Protein AF-A0A6V7RJQ0-F1 (afdb_monomer)

Structure (mmCIF, N/CA/C/O backbone):
data_AF-A0A6V7RJQ0-F1
#
_entry.id   AF-A0A6V7RJQ0-F1
#
loop_
_atom_site.group_PDB
_atom_site.id
_atom_site.type_symbol
_atom_site.label_atom_id
_atom_site.label_alt_id
_atom_site.label_comp_id
_atom_site.label_asym_id
_atom_site.label_entity_id
_atom_site.label_seq_id
_atom_site.pdbx_PDB_ins_code
_atom_site.Cartn_x
_atom_site.Cartn_y
_atom_site.Cartn_z
_atom_site.occupancy
_atom_site.B_iso_or_equiv
_atom_site.auth_seq_id
_atom_site.auth_comp_id
_atom_site.auth_asym_id
_atom_site.auth_atom_id
_atom_site.pdbx_PDB_model_num
ATOM 1 N N . MET A 1 1 ? -15.496 6.820 -15.611 1.00 34.31 1 MET A N 1
ATOM 2 C CA . MET A 1 1 ? -14.561 6.771 -14.469 1.00 34.31 1 MET A CA 1
ATOM 3 C C . MET A 1 1 ? -15.351 6.333 -13.250 1.00 34.31 1 MET A C 1
ATOM 5 O O . MET A 1 1 ? -16.092 7.136 -12.702 1.00 34.31 1 MET A O 1
ATOM 9 N N . ASN A 1 2 ? -15.299 5.048 -12.894 1.00 37.78 2 ASN A N 1
ATOM 10 C CA . ASN A 1 2 ? -15.890 4.595 -11.638 1.00 37.78 2 ASN A CA 1
ATOM 11 C C . ASN A 1 2 ? -14.962 5.071 -10.526 1.00 37.78 2 ASN A C 1
ATOM 13 O O . ASN A 1 2 ? -13.870 4.534 -10.365 1.00 37.78 2 ASN A O 1
ATOM 17 N N . SER A 1 3 ? -15.368 6.111 -9.804 1.00 46.38 3 SER A N 1
ATOM 18 C CA . SER A 1 3 ? -14.747 6.485 -8.541 1.00 46.38 3 SER A CA 1
ATOM 19 C C . SER A 1 3 ? -14.974 5.327 -7.572 1.00 46.38 3 SER A C 1
ATOM 21 O O . SER A 1 3 ? -16.003 5.268 -6.899 1.00 46.38 3 SER A O 1
ATOM 23 N N . SER A 1 4 ? -14.063 4.352 -7.569 1.00 58.47 4 SER A N 1
ATOM 24 C CA . SER A 1 4 ? -14.006 3.312 -6.549 1.00 58.47 4 SER A CA 1
ATOM 25 C C . SER A 1 4 ? -13.984 4.024 -5.205 1.00 58.47 4 SER A C 1
ATOM 27 O O . SER A 1 4 ? -12.992 4.661 -4.864 1.00 58.47 4 SER A O 1
ATOM 29 N N . ARG A 1 5 ? -15.115 4.006 -4.488 1.00 67.25 5 ARG A N 1
ATOM 30 C CA . ARG A 1 5 ? -15.228 4.633 -3.167 1.00 67.25 5 ARG A CA 1
ATOM 31 C C . ARG A 1 5 ? -14.086 4.112 -2.301 1.00 67.25 5 ARG A C 1
ATOM 33 O O . ARG A 1 5 ? -13.984 2.896 -2.116 1.00 67.25 5 ARG A O 1
ATOM 40 N N . SER A 1 6 ? -13.249 5.027 -1.816 1.00 75.00 6 SER A N 1
ATOM 41 C CA . SER A 1 6 ? -12.235 4.717 -0.819 1.00 75.00 6 SER A CA 1
ATOM 42 C C . SER A 1 6 ? -12.936 4.215 0.440 1.00 75.00 6 SER A C 1
ATOM 44 O O . SER A 1 6 ? -13.972 4.749 0.849 1.00 75.00 6 SER A O 1
ATOM 46 N N . ILE A 1 7 ? -12.410 3.142 1.020 1.00 85.88 7 ILE A N 1
ATOM 47 C CA . ILE A 1 7 ? -12.871 2.656 2.316 1.00 85.88 7 ILE A CA 1
ATOM 48 C C . ILE A 1 7 ? -12.032 3.394 3.347 1.00 85.88 7 ILE A C 1
ATOM 50 O O . ILE A 1 7 ? -10.825 3.182 3.409 1.00 85.88 7 ILE A O 1
ATOM 54 N N . ASN A 1 8 ? -12.667 4.274 4.113 1.00 89.81 8 ASN A N 1
ATOM 55 C CA . ASN A 1 8 ? -12.007 5.055 5.150 1.00 89.81 8 ASN A CA 1
ATOM 56 C C . ASN A 1 8 ? -12.465 4.546 6.519 1.00 89.81 8 ASN A C 1
ATOM 58 O O . ASN A 1 8 ? -13.662 4.316 6.707 1.00 89.81 8 ASN A O 1
ATOM 62 N N . ILE A 1 9 ? -11.540 4.408 7.463 1.00 90.44 9 ILE A N 1
ATOM 63 C CA . ILE A 1 9 ? -11.828 4.067 8.862 1.00 90.44 9 ILE A CA 1
ATOM 64 C C . ILE A 1 9 ? -11.117 5.037 9.802 1.00 90.44 9 ILE A C 1
ATOM 66 O O . ILE A 1 9 ? -10.059 5.559 9.455 1.00 90.44 9 ILE A O 1
ATOM 70 N N . ASP A 1 10 ? -11.663 5.247 10.996 1.00 91.75 10 ASP A N 1
ATOM 71 C CA . ASP A 1 10 ? -10.980 6.014 12.037 1.00 91.75 10 ASP A CA 1
ATOM 72 C C . ASP A 1 10 ? -9.908 5.147 12.723 1.00 91.75 10 ASP A C 1
ATOM 74 O O . ASP A 1 10 ? -10.077 3.940 12.927 1.00 91.75 10 ASP A O 1
ATOM 78 N N . ILE A 1 11 ? -8.789 5.752 13.115 1.00 92.75 11 ILE A N 1
ATOM 79 C CA . ILE A 1 11 ? -7.708 5.080 13.836 1.00 92.75 11 ILE A CA 1
ATOM 80 C C . ILE A 1 11 ? -8.184 4.492 15.173 1.00 92.75 11 ILE A C 1
ATOM 82 O O . ILE A 1 11 ? -7.608 3.518 15.661 1.00 92.75 11 ILE A O 1
ATOM 86 N N . LYS A 1 12 ? -9.241 5.047 15.776 1.00 92.44 12 LYS A N 1
ATOM 87 C CA . LYS A 1 12 ? -9.885 4.511 16.980 1.00 92.44 12 LYS A CA 1
ATOM 88 C C . LYS A 1 12 ? -10.565 3.177 16.692 1.00 92.44 12 LYS A C 1
ATOM 90 O O . LYS A 1 12 ? -10.400 2.258 17.490 1.00 92.44 12 LYS A O 1
ATOM 95 N N . ASP A 1 13 ? -11.232 3.042 15.545 1.00 89.75 13 ASP A N 1
ATOM 96 C CA . ASP A 1 13 ? -11.857 1.782 15.124 1.00 89.75 13 ASP A CA 1
ATOM 97 C C . ASP A 1 13 ? -10.791 0.707 14.878 1.00 89.75 13 ASP A C 1
ATOM 99 O O . ASP A 1 13 ? -10.936 -0.433 15.322 1.00 89.75 13 ASP A O 1
ATOM 103 N N . LEU A 1 14 ? -9.672 1.094 14.253 1.00 90.25 14 LEU A N 1
ATOM 104 C CA . LEU A 1 14 ? -8.520 0.212 14.054 1.00 90.25 14 LEU A CA 1
ATOM 105 C C . LEU A 1 14 ? -7.902 -0.242 15.382 1.00 90.25 14 LEU A C 1
ATOM 107 O O . LEU A 1 14 ? -7.561 -1.411 15.531 1.00 90.25 14 LEU A O 1
ATOM 111 N N . LYS A 1 15 ? -7.758 0.663 16.355 1.00 91.25 15 LYS A N 1
ATOM 112 C CA . LYS A 1 15 ? -7.224 0.335 17.688 1.00 91.25 15 LYS A CA 1
ATOM 113 C C . LYS A 1 15 ? -8.177 -0.541 18.500 1.00 91.25 15 LYS A C 1
ATOM 115 O O . LYS A 1 15 ? -7.712 -1.321 19.327 1.00 91.25 15 LYS A O 1
ATOM 120 N N . GLN A 1 16 ? -9.483 -0.392 18.295 1.00 94.88 16 GLN A N 1
ATOM 121 C CA . GLN A 1 16 ? -10.498 -1.144 19.023 1.00 94.88 16 GLN A CA 1
ATOM 122 C C . GLN A 1 16 ? -10.590 -2.596 18.547 1.00 94.88 16 GLN A C 1
ATOM 124 O O . GLN A 1 16 ? -10.676 -3.496 19.382 1.00 94.88 16 GLN A O 1
ATOM 129 N N . ASP A 1 17 ? -10.577 -2.827 17.233 1.00 91.88 17 ASP A N 1
ATOM 130 C CA . ASP A 1 17 ? -10.633 -4.173 16.656 1.00 91.88 17 ASP A CA 1
ATOM 131 C C . ASP A 1 17 ? -9.840 -4.252 15.339 1.00 91.88 17 ASP A C 1
ATOM 133 O O . ASP A 1 17 ? -10.404 -4.118 14.245 1.00 91.88 17 ASP A O 1
ATOM 137 N N . PRO A 1 18 ? -8.519 -4.491 15.425 1.00 88.56 18 PRO A N 1
ATOM 138 C CA . PRO A 1 18 ? -7.672 -4.594 14.245 1.00 88.56 18 PRO A CA 1
ATOM 139 C C . PRO A 1 18 ? -8.091 -5.731 13.312 1.00 88.56 18 PRO A C 1
ATOM 141 O O . PRO A 1 18 ? -8.045 -5.577 12.092 1.00 88.56 18 PRO A O 1
ATOM 144 N N . ASN A 1 19 ? -8.527 -6.866 13.867 1.00 90.06 19 ASN A N 1
ATOM 145 C CA . ASN A 1 19 ? -8.848 -8.059 13.085 1.00 90.06 19 ASN A CA 1
ATOM 146 C C . ASN A 1 19 ? -10.024 -7.800 12.150 1.00 90.06 19 ASN A C 1
ATOM 148 O O . ASN A 1 19 ? -9.935 -8.087 10.960 1.00 90.06 19 ASN A O 1
ATOM 152 N N . LYS A 1 20 ? -11.083 -7.162 12.654 1.00 89.12 20 LYS A N 1
ATOM 153 C CA . LYS A 1 20 ? -12.244 -6.786 11.842 1.00 89.12 20 LYS A CA 1
ATOM 154 C C . LYS A 1 20 ? -11.876 -5.869 10.674 1.00 89.12 20 LYS A C 1
ATOM 156 O O . LYS A 1 20 ? -12.469 -5.958 9.595 1.00 89.12 20 LYS A O 1
ATOM 161 N N . VAL A 1 21 ? -10.902 -4.983 10.870 1.00 87.12 21 VAL A N 1
ATOM 162 C CA . VAL A 1 21 ? -10.404 -4.108 9.804 1.00 87.12 21 VAL A CA 1
ATOM 163 C C . VAL A 1 21 ? -9.643 -4.907 8.746 1.00 87.12 21 VAL A C 1
ATOM 165 O O . VAL A 1 21 ? -9.903 -4.731 7.555 1.00 87.12 21 VAL A O 1
ATOM 168 N N . PHE A 1 22 ? -8.751 -5.811 9.155 1.00 85.75 22 PHE A N 1
ATOM 169 C CA . PHE A 1 22 ? -8.027 -6.679 8.222 1.00 85.75 22 PHE A CA 1
ATOM 170 C C . PHE A 1 22 ? -8.967 -7.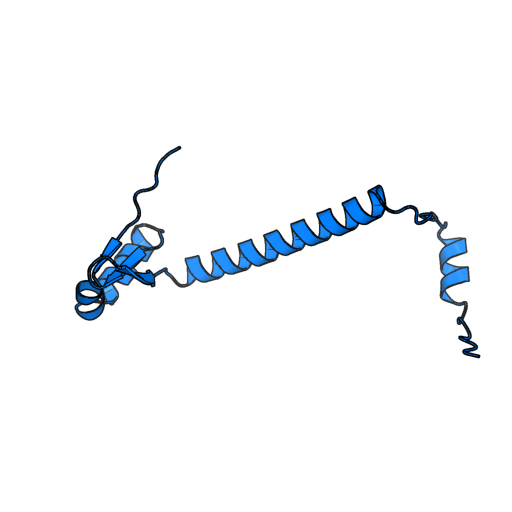608 7.445 1.00 85.75 22 PHE A C 1
ATOM 172 O O . PHE A 1 22 ? -8.854 -7.694 6.224 1.00 85.75 22 PHE A O 1
ATOM 179 N N . GLU A 1 23 ? -9.950 -8.215 8.112 1.00 87.94 23 GLU A N 1
ATOM 180 C CA . GLU A 1 23 ? -10.997 -9.016 7.464 1.00 87.94 23 GLU A CA 1
ATOM 181 C C . GLU A 1 23 ? -11.781 -8.195 6.433 1.00 87.94 23 G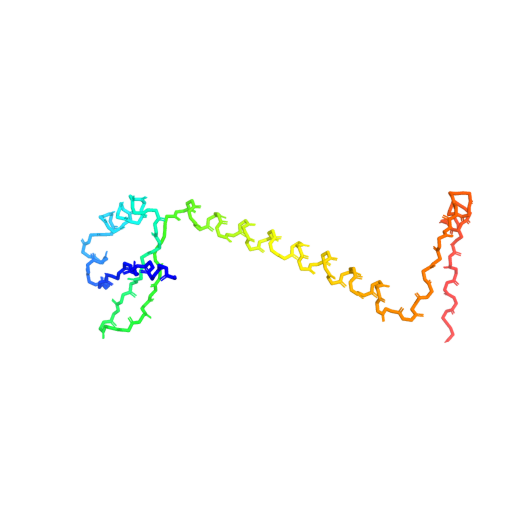LU A C 1
ATOM 183 O O . GLU A 1 23 ? -12.119 -8.688 5.356 1.00 87.94 23 GLU A O 1
ATOM 188 N N . THR A 1 24 ? -12.051 -6.920 6.732 1.00 84.81 24 THR A N 1
ATOM 189 C CA . THR A 1 24 ? -12.714 -6.012 5.790 1.00 84.81 24 THR A CA 1
ATOM 190 C C . THR A 1 24 ? -11.831 -5.745 4.570 1.00 84.81 24 THR A C 1
ATOM 192 O O . THR A 1 24 ? -12.328 -5.812 3.447 1.00 84.81 24 THR A O 1
ATOM 195 N N . ALA A 1 25 ? -10.533 -5.491 4.756 1.00 82.88 25 ALA A N 1
ATOM 196 C CA . ALA A 1 25 ? -9.602 -5.252 3.650 1.00 82.88 25 ALA A CA 1
ATOM 197 C C . ALA A 1 25 ? -9.489 -6.476 2.728 1.00 82.88 25 ALA A C 1
ATOM 199 O O . ALA A 1 25 ? -9.527 -6.351 1.500 1.00 82.88 25 ALA A O 1
ATOM 200 N N . GLU A 1 26 ? -9.414 -7.667 3.326 1.00 85.00 26 GLU A N 1
ATOM 201 C CA . GLU A 1 26 ? -9.336 -8.939 2.611 1.00 85.00 26 GLU A CA 1
ATOM 202 C C . GLU A 1 26 ? -10.634 -9.244 1.852 1.00 85.00 26 GLU A C 1
ATOM 204 O O . GLU A 1 26 ? -10.605 -9.518 0.649 1.00 85.00 26 GLU A O 1
ATOM 209 N N . LYS A 1 27 ? -11.790 -9.122 2.518 1.00 86.31 27 LYS A N 1
ATOM 210 C CA . LYS A 1 27 ? -13.107 -9.360 1.911 1.00 86.31 27 LYS A CA 1
ATOM 211 C C . LYS A 1 27 ? -13.385 -8.408 0.754 1.00 86.31 27 LYS A C 1
ATOM 213 O O . LYS A 1 27 ? -13.870 -8.829 -0.295 1.00 86.31 27 LYS A O 1
ATOM 218 N N . GLU A 1 28 ? -13.101 -7.126 0.949 1.00 83.94 28 GLU A N 1
ATOM 219 C CA . GLU A 1 28 ? -13.361 -6.095 -0.051 1.00 83.94 28 GLU A CA 1
ATOM 220 C C . GLU A 1 28 ? -12.314 -6.089 -1.165 1.00 83.94 28 GLU A C 1
ATOM 222 O O . GLU A 1 28 ? -12.489 -5.352 -2.137 1.00 83.94 28 GLU A O 1
ATOM 227 N N . LYS A 1 29 ? -11.241 -6.889 -1.029 1.00 81.69 29 LYS A N 1
ATOM 228 C CA . LYS A 1 29 ? -10.079 -6.935 -1.927 1.00 81.69 29 LYS A CA 1
ATOM 229 C C . LYS A 1 29 ? -9.569 -5.541 -2.267 1.00 81.69 29 LYS A C 1
ATOM 231 O O . LYS A 1 29 ? -9.126 -5.271 -3.383 1.00 81.69 29 LYS A O 1
ATOM 236 N N . ARG A 1 30 ? -9.634 -4.638 -1.289 1.00 82.44 30 ARG A N 1
ATOM 237 C CA . ARG A 1 30 ? -9.287 -3.230 -1.451 1.00 82.44 30 ARG A CA 1
ATOM 238 C C . ARG A 1 30 ? -8.453 -2.732 -0.290 1.00 82.44 30 ARG A C 1
ATOM 240 O O . ARG A 1 30 ? -8.486 -3.272 0.809 1.00 82.44 30 ARG A O 1
ATOM 247 N N . VAL A 1 31 ? -7.716 -1.680 -0.591 1.00 87.12 31 VAL A N 1
ATOM 248 C CA . VAL A 1 31 ? -6.931 -0.920 0.364 1.00 87.12 31 VAL A CA 1
ATOM 249 C C . VAL A 1 31 ? -7.870 -0.068 1.228 1.00 87.12 31 VAL A C 1
ATOM 251 O O . VAL A 1 31 ? -8.823 0.526 0.717 1.00 87.12 31 VAL A O 1
ATOM 254 N N . ILE A 1 32 ? -7.604 -0.017 2.531 1.00 90.00 32 ILE A N 1
ATOM 255 C CA . ILE A 1 32 ? -8.338 0.787 3.509 1.00 90.00 32 ILE A CA 1
ATOM 256 C C . ILE A 1 32 ? -7.481 1.987 3.914 1.00 90.00 32 ILE A C 1
ATOM 258 O O . ILE A 1 32 ? -6.322 1.837 4.290 1.00 90.00 32 ILE A O 1
ATOM 262 N N . HIS A 1 33 ? -8.062 3.180 3.877 1.00 91.88 33 HIS A N 1
ATOM 263 C CA . HIS A 1 33 ? -7.441 4.399 4.380 1.00 91.88 33 HIS A CA 1
ATOM 264 C C . HIS A 1 33 ? -7.756 4.563 5.865 1.00 91.88 33 HIS A C 1
ATOM 266 O O . HIS A 1 33 ? -8.919 4.528 6.271 1.00 91.88 33 HIS A O 1
ATOM 272 N N . VAL A 1 34 ? -6.720 4.760 6.672 1.00 92.62 34 VAL A N 1
ATOM 273 C CA . VAL A 1 34 ? -6.842 5.028 8.105 1.00 92.62 34 VAL A CA 1
ATOM 274 C C . VAL A 1 34 ? -6.760 6.531 8.311 1.00 92.62 34 VAL A C 1
ATOM 276 O O . VAL A 1 34 ? -5.798 7.167 7.875 1.00 92.62 34 VAL A O 1
ATOM 279 N N . LEU A 1 35 ? -7.766 7.088 8.973 1.00 94.25 35 LEU A N 1
ATOM 280 C CA . LEU A 1 35 ? -7.863 8.504 9.288 1.00 94.25 35 LEU A CA 1
ATOM 281 C C . LEU A 1 35 ? -7.669 8.734 10.789 1.00 94.25 35 LEU A C 1
ATOM 283 O O . LEU A 1 35 ? -8.185 7.968 11.597 1.00 94.25 35 LEU A O 1
ATOM 287 N N . ASP A 1 36 ? -6.976 9.802 11.164 1.00 92.19 36 ASP A N 1
ATOM 288 C CA . ASP A 1 36 ? -6.934 10.330 12.530 1.00 92.19 36 ASP A CA 1
ATOM 289 C C . ASP A 1 36 ? -7.460 11.765 12.493 1.00 92.19 36 ASP A C 1
ATOM 291 O O . ASP A 1 36 ? -6.921 12.604 11.780 1.00 92.19 36 ASP A O 1
ATOM 295 N N . GLU A 1 37 ? -8.585 12.030 13.156 1.00 88.25 37 GLU A N 1
ATOM 296 C CA . GLU A 1 37 ? -9.237 13.354 13.161 1.00 88.25 37 GLU A CA 1
ATOM 297 C C . GLU A 1 37 ? -9.515 13.946 11.755 1.00 88.25 37 GLU A C 1
ATOM 299 O O . GLU A 1 37 ? -9.508 15.158 11.557 1.00 88.25 37 GLU A O 1
ATOM 304 N N . ASN A 1 38 ? -9.850 13.082 10.784 1.00 84.69 38 ASN A N 1
ATOM 305 C CA . ASN A 1 38 ? -10.021 13.367 9.344 1.00 84.69 38 ASN A CA 1
ATOM 306 C C . ASN A 1 38 ? -8.730 13.607 8.544 1.00 84.69 38 ASN A C 1
ATOM 308 O O . ASN A 1 38 ? -8.809 13.846 7.337 1.00 84.69 38 ASN A O 1
ATOM 312 N N . GLU A 1 39 ? -7.559 13.491 9.159 1.00 90.25 39 GLU A N 1
ATOM 313 C CA . GLU A 1 39 ? -6.281 13.496 8.455 1.00 90.25 39 GLU A CA 1
ATOM 314 C C . GLU A 1 39 ? -5.853 12.073 8.090 1.00 90.25 39 GLU A C 1
ATOM 316 O O . GLU A 1 39 ? -6.133 11.115 8.807 1.00 90.25 39 GLU A O 1
ATOM 321 N N . SER A 1 40 ? -5.179 11.907 6.951 1.00 90.69 40 SER A N 1
ATOM 322 C CA . SER A 1 40 ? -4.679 10.597 6.526 1.00 90.69 40 SER A CA 1
ATOM 323 C C . SER A 1 40 ? -3.535 10.148 7.433 1.00 90.69 40 SER A C 1
ATOM 325 O O . SER A 1 40 ? -2.421 10.653 7.320 1.00 90.69 40 SER A O 1
ATOM 327 N N . ALA A 1 41 ? -3.793 9.155 8.280 1.00 91.69 41 ALA A N 1
ATOM 328 C CA . ALA A 1 41 ? -2.808 8.581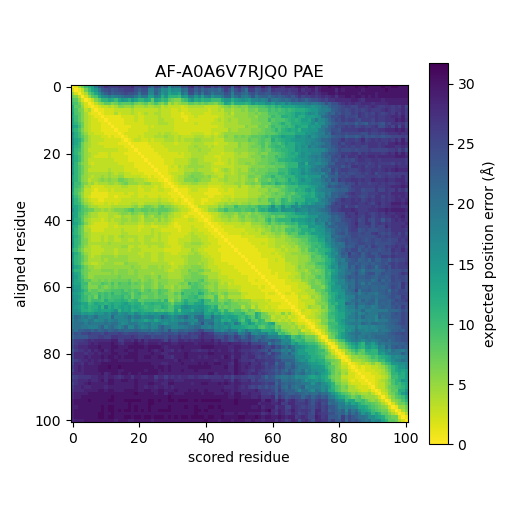 9.193 1.00 91.69 41 ALA A CA 1
ATOM 329 C C . ALA A 1 41 ? -2.054 7.396 8.575 1.00 91.69 41 ALA A C 1
ATOM 331 O O . ALA A 1 41 ? -0.926 7.098 8.967 1.00 91.69 41 ALA A O 1
ATOM 332 N N . GLY A 1 42 ? -2.661 6.706 7.606 1.00 90.38 42 GLY A N 1
ATOM 333 C CA . GLY A 1 42 ? -2.006 5.591 6.942 1.00 90.38 42 GLY A CA 1
ATOM 334 C C . GLY A 1 42 ? -2.918 4.779 6.042 1.00 90.38 42 GLY A C 1
ATOM 335 O O . GLY A 1 42 ? -4.054 5.148 5.740 1.00 90.38 42 GLY A O 1
ATOM 336 N N . VAL A 1 43 ? -2.380 3.648 5.606 1.00 91.06 43 VAL A N 1
ATOM 337 C CA . VAL A 1 43 ? -3.024 2.741 4.670 1.00 91.06 43 VAL A CA 1
ATOM 338 C C . VAL A 1 43 ? -2.881 1.316 5.188 1.00 91.06 43 VAL A C 1
ATOM 340 O O . VAL A 1 43 ? -1.806 0.914 5.627 1.00 91.06 43 VAL A O 1
ATOM 343 N N . LEU A 1 44 ? -3.969 0.557 5.128 1.00 90.44 44 LEU A N 1
ATOM 344 C CA . LEU A 1 44 ? -4.025 -0.840 5.521 1.00 90.44 44 LEU A CA 1
ATOM 345 C C . LEU A 1 44 ? -4.432 -1.694 4.323 1.00 90.44 44 LEU A C 1
ATOM 347 O O . LEU A 1 44 ? -5.372 -1.381 3.593 1.00 90.44 44 LEU A O 1
ATOM 351 N N . MET A 1 45 ? -3.710 -2.787 4.124 1.00 88.94 45 MET A N 1
ATOM 352 C CA . MET A 1 45 ? -3.958 -3.760 3.068 1.00 88.94 45 MET A CA 1
ATOM 353 C C . MET A 1 45 ? -3.576 -5.154 3.559 1.00 88.94 45 MET A C 1
ATOM 355 O O . MET A 1 45 ? -2.812 -5.301 4.516 1.00 88.94 45 MET A O 1
ATOM 359 N N . SER A 1 46 ? -4.118 -6.182 2.915 1.00 87.25 46 SER A N 1
ATOM 360 C CA . SER A 1 46 ? -3.674 -7.556 3.141 1.00 87.25 46 SER A CA 1
ATOM 361 C C . SER A 1 46 ? -2.244 -7.751 2.632 1.00 87.25 46 SER A C 1
ATOM 363 O O . SER A 1 46 ? -1.783 -7.050 1.729 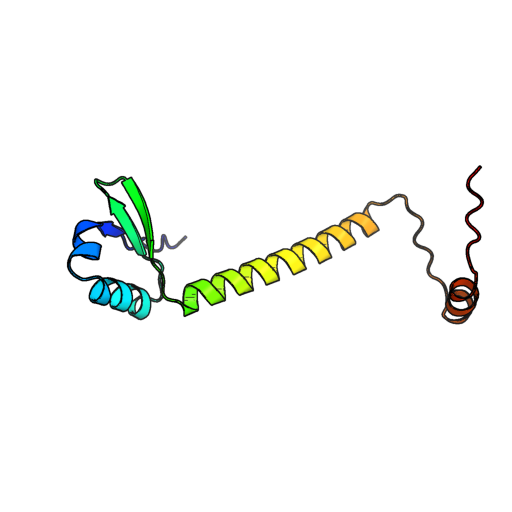1.00 87.25 46 SER A O 1
ATOM 365 N N . LYS A 1 47 ? -1.557 -8.760 3.173 1.00 87.25 47 LYS A N 1
ATOM 366 C CA . LYS A 1 47 ? -0.209 -9.123 2.729 1.00 87.25 47 LYS A CA 1
ATOM 367 C C . LYS A 1 47 ? -0.154 -9.415 1.222 1.00 87.25 47 LYS A C 1
ATOM 369 O O . LYS A 1 47 ? 0.723 -8.902 0.544 1.00 87.25 47 LYS A O 1
ATOM 374 N N . ALA A 1 48 ? -1.126 -10.162 0.697 1.00 86.50 48 ALA A N 1
ATOM 375 C CA . ALA A 1 48 ? -1.181 -10.503 -0.724 1.00 86.50 48 ALA A CA 1
ATOM 376 C C . ALA A 1 48 ? -1.325 -9.264 -1.627 1.00 86.50 48 ALA A C 1
ATOM 378 O O . ALA A 1 48 ? -0.759 -9.223 -2.711 1.00 86.50 48 ALA A O 1
ATOM 379 N N . GLN A 1 49 ? -2.062 -8.240 -1.181 1.00 86.75 49 GLN A N 1
ATOM 380 C CA . GLN A 1 49 ? -2.168 -6.977 -1.920 1.00 86.75 49 GLN A CA 1
ATOM 381 C C . GLN A 1 49 ? -0.863 -6.185 -1.900 1.00 86.75 49 GLN A C 1
ATOM 383 O O . GLN A 1 49 ? -0.530 -5.560 -2.900 1.00 86.75 49 GLN A O 1
ATOM 388 N N . TYR A 1 50 ? -0.145 -6.206 -0.775 1.00 89.50 50 TYR A N 1
ATOM 389 C CA . TYR A 1 50 ? 1.167 -5.577 -0.676 1.00 89.50 50 TYR A CA 1
ATOM 390 C C . TYR A 1 50 ? 2.181 -6.250 -1.610 1.00 89.50 50 TYR A C 1
ATOM 392 O O . TYR A 1 50 ? 2.855 -5.560 -2.365 1.00 89.50 50 TYR A O 1
ATOM 400 N N . GLU A 1 51 ? 2.249 -7.584 -1.594 1.00 90.88 51 GLU A N 1
ATOM 401 C CA . GLU A 1 51 ? 3.142 -8.360 -2.467 1.00 90.88 51 GLU A CA 1
ATOM 402 C C . GLU A 1 51 ? 2.802 -8.139 -3.945 1.00 90.88 51 GLU A C 1
ATOM 404 O O . GLU A 1 51 ? 3.681 -7.797 -4.722 1.00 90.88 51 GLU A O 1
ATOM 409 N N . PHE A 1 52 ? 1.518 -8.194 -4.314 1.00 90.12 52 PHE A N 1
ATOM 410 C CA . PHE A 1 52 ? 1.087 -7.889 -5.680 1.00 90.12 52 PHE A CA 1
ATOM 411 C C . PHE A 1 52 ? 1.496 -6.478 -6.127 1.00 90.12 52 PHE A C 1
ATOM 413 O O . PHE A 1 52 ? 1.964 -6.293 -7.243 1.00 90.12 52 PHE A O 1
ATOM 420 N N . ALA A 1 53 ? 1.326 -5.470 -5.266 1.00 88.56 53 ALA A N 1
ATOM 421 C CA . ALA A 1 53 ? 1.723 -4.107 -5.601 1.00 88.56 53 ALA A CA 1
ATOM 422 C C . ALA A 1 53 ? 3.242 -3.976 -5.788 1.00 88.56 53 ALA A C 1
ATOM 424 O O . ALA A 1 53 ? 3.677 -3.193 -6.626 1.00 88.56 53 ALA A O 1
ATOM 425 N N . LEU A 1 54 ? 4.035 -4.726 -5.019 1.00 91.75 54 LEU A N 1
ATOM 426 C CA . LEU A 1 54 ? 5.487 -4.762 -5.168 1.00 91.75 54 LEU A CA 1
ATOM 427 C C . LEU A 1 54 ? 5.885 -5.383 -6.515 1.00 91.75 54 LEU A C 1
ATOM 429 O O . LEU A 1 54 ? 6.630 -4.755 -7.261 1.00 91.75 54 LEU A O 1
ATOM 433 N N . ASP A 1 55 ? 5.320 -6.545 -6.851 1.00 92.69 55 ASP A N 1
ATOM 434 C CA . ASP A 1 55 ? 5.586 -7.250 -8.113 1.00 92.69 55 ASP A CA 1
ATOM 435 C C . ASP A 1 55 ? 5.208 -6.391 -9.336 1.00 92.69 55 ASP A C 1
ATOM 437 O O . ASP A 1 55 ? 5.929 -6.344 -10.335 1.00 92.69 55 ASP A O 1
ATOM 441 N N . GLU A 1 56 ? 4.086 -5.668 -9.259 1.00 91.62 56 GLU A N 1
ATOM 442 C CA . GLU A 1 56 ? 3.661 -4.739 -10.312 1.00 91.62 56 GLU A CA 1
ATOM 443 C C . GLU A 1 56 ? 4.620 -3.550 -10.445 1.00 91.62 56 GLU A C 1
ATOM 445 O O . GLU A 1 56 ? 4.909 -3.118 -11.558 1.00 91.62 56 GLU A O 1
ATOM 450 N N . ILE A 1 57 ? 5.134 -3.017 -9.331 1.00 91.00 57 ILE A N 1
ATOM 451 C CA . ILE A 1 57 ? 6.127 -1.936 -9.357 1.00 91.00 57 ILE A CA 1
ATOM 452 C C . ILE A 1 57 ? 7.416 -2.413 -10.030 1.00 91.00 57 ILE A C 1
ATOM 454 O O . ILE A 1 57 ? 7.943 -1.699 -10.880 1.00 91.00 57 ILE A O 1
ATOM 458 N N . GLU A 1 58 ? 7.907 -3.603 -9.683 1.00 90.56 58 GLU A N 1
ATOM 459 C CA . GLU A 1 58 ? 9.098 -4.191 -10.309 1.00 90.56 58 GLU A CA 1
ATOM 460 C C . GLU A 1 58 ? 8.886 -4.394 -11.813 1.00 90.56 58 GLU A C 1
ATOM 462 O O . GLU A 1 58 ? 9.677 -3.911 -12.620 1.00 90.56 58 GLU A O 1
ATOM 467 N N . SER A 1 59 ? 7.747 -4.975 -12.197 1.00 91.4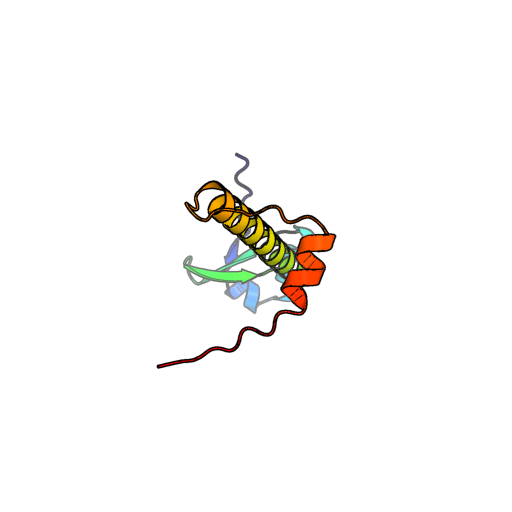4 59 SER A N 1
ATOM 468 C CA . SER A 1 59 ? 7.386 -5.169 -13.607 1.00 91.44 59 SER A CA 1
ATOM 469 C C . SER A 1 59 ? 7.301 -3.846 -14.380 1.00 91.44 59 SER A C 1
ATOM 471 O O . SER A 1 59 ? 7.670 -3.774 -15.550 1.00 91.44 59 SER A O 1
ATOM 473 N N . LEU A 1 60 ? 6.811 -2.776 -13.745 1.00 91.69 60 LEU A N 1
ATOM 474 C CA . LEU A 1 60 ? 6.757 -1.449 -14.360 1.00 91.69 60 LEU A CA 1
ATOM 475 C C . LEU A 1 60 ? 8.149 -0.845 -14.559 1.00 91.69 60 LEU A C 1
ATOM 477 O O . LEU A 1 60 ? 8.366 -0.183 -15.575 1.00 91.69 60 LEU A O 1
ATOM 481 N N . TYR A 1 61 ? 9.082 -1.060 -13.629 1.00 88.75 61 TYR A N 1
ATOM 482 C CA . TYR A 1 61 ? 10.466 -0.621 -13.808 1.00 88.75 61 TYR A CA 1
ATOM 483 C C . TYR A 1 61 ? 11.156 -1.370 -14.951 1.00 88.75 61 TYR A C 1
ATOM 485 O O . TYR A 1 61 ? 11.783 -0.713 -15.776 1.00 88.75 61 TYR A O 1
ATOM 493 N N . ASP A 1 62 ? 10.946 -2.684 -15.083 1.00 88.25 62 ASP A N 1
ATOM 494 C CA . ASP A 1 62 ? 11.482 -3.463 -16.211 1.00 88.25 62 ASP A CA 1
ATOM 495 C C . ASP A 1 62 ? 11.015 -2.902 -17.567 1.00 88.25 62 ASP A C 1
ATOM 497 O O . ASP A 1 62 ? 11.805 -2.733 -18.498 1.00 88.25 62 ASP A O 1
ATOM 501 N N . VAL A 1 63 ? 9.730 -2.544 -17.672 1.00 90.56 63 VAL A N 1
ATOM 502 C CA . VAL A 1 63 ? 9.167 -1.929 -18.886 1.00 90.56 63 VAL A CA 1
ATOM 503 C C . VAL A 1 63 ? 9.774 -0.549 -19.150 1.00 90.56 63 VAL A C 1
ATOM 505 O O . VAL A 1 63 ? 10.053 -0.203 -20.299 1.00 90.56 63 VAL A O 1
ATOM 508 N N . ILE A 1 64 ? 9.971 0.263 -18.109 1.00 87.75 64 ILE A N 1
ATOM 509 C CA . ILE A 1 64 ? 10.604 1.582 -18.243 1.00 87.75 64 ILE A CA 1
ATOM 510 C C . ILE A 1 64 ? 12.046 1.437 -18.726 1.00 87.75 64 ILE A C 1
ATOM 512 O O . ILE A 1 64 ? 12.461 2.199 -19.601 1.00 87.75 64 ILE A O 1
ATOM 516 N N . ASP A 1 65 ? 12.794 0.471 -18.202 1.00 79.81 65 ASP A N 1
ATOM 517 C CA . ASP A 1 65 ? 14.173 0.218 -18.609 1.00 79.81 65 ASP A CA 1
ATOM 518 C C . ASP A 1 65 ? 14.241 -0.217 -20.078 1.00 79.81 65 ASP A C 1
ATOM 520 O O . ASP A 1 65 ? 15.019 0.349 -20.851 1.00 79.81 65 ASP A O 1
ATOM 524 N N . GLU A 1 66 ? 13.369 -1.134 -20.508 1.00 82.56 66 GLU A N 1
ATOM 525 C CA . GLU A 1 66 ? 13.276 -1.550 -21.913 1.00 82.56 66 GLU A CA 1
ATOM 526 C C . GLU A 1 66 ? 12.954 -0.368 -22.842 1.00 82.56 66 GLU A C 1
ATOM 528 O O . GLU A 1 66 ? 13.591 -0.187 -23.888 1.00 82.56 66 GLU A O 1
ATOM 533 N N . LEU A 1 67 ? 11.995 0.477 -22.454 1.00 79.06 67 LEU A N 1
ATOM 534 C CA . LEU A 1 67 ? 11.626 1.667 -23.220 1.00 79.06 67 LEU A CA 1
ATOM 535 C C . LEU A 1 67 ? 12.753 2.701 -23.251 1.00 79.06 67 LEU A C 1
ATOM 537 O O . LEU A 1 67 ? 13.001 3.291 -24.299 1.00 79.06 67 LEU A O 1
ATOM 541 N N . THR A 1 68 ? 13.460 2.897 -22.140 1.00 78.19 68 THR A N 1
ATOM 542 C CA . THR A 1 68 ? 14.578 3.844 -22.043 1.00 78.19 68 THR A CA 1
ATOM 543 C C . THR A 1 68 ? 15.745 3.402 -22.919 1.00 78.19 68 THR A C 1
ATOM 545 O O . THR A 1 68 ? 16.311 4.213 -23.647 1.00 78.19 68 THR A O 1
ATOM 548 N N . VAL A 1 69 ? 16.088 2.110 -22.915 1.00 77.31 69 VAL A N 1
ATOM 549 C CA . VAL A 1 69 ? 17.096 1.546 -23.826 1.00 77.31 69 VAL A CA 1
ATOM 550 C C . VAL A 1 69 ? 16.662 1.708 -25.280 1.00 77.31 69 VAL A C 1
ATOM 552 O O . VAL A 1 69 ? 17.458 2.14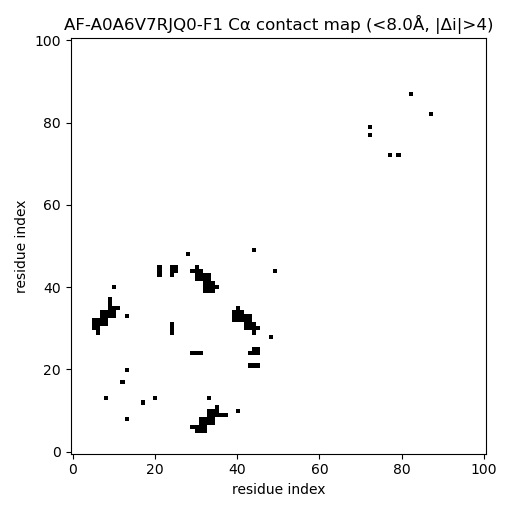4 -26.110 1.00 77.31 69 VAL A O 1
ATOM 555 N N . SER A 1 70 ? 15.403 1.401 -25.588 1.00 72.38 70 SER A N 1
ATOM 556 C CA . SER A 1 70 ? 14.865 1.519 -26.946 1.00 72.38 70 SER A CA 1
ATOM 557 C C . SER A 1 70 ? 14.906 2.959 -27.457 1.00 72.38 70 SER A C 1
ATOM 559 O O . SER A 1 70 ? 15.297 3.192 -28.600 1.00 72.38 70 SER A O 1
ATOM 561 N N . ASP A 1 71 ? 14.553 3.926 -26.611 1.00 72.56 71 ASP A N 1
ATOM 562 C CA . ASP A 1 71 ? 14.588 5.349 -26.947 1.00 72.56 71 ASP A CA 1
ATOM 563 C C . ASP A 1 71 ? 16.026 5.862 -27.091 1.00 72.56 71 ASP A C 1
ATOM 565 O O . ASP A 1 71 ? 16.338 6.568 -28.047 1.00 72.56 71 ASP A O 1
ATOM 569 N N . ASN A 1 72 ? 16.939 5.422 -26.220 1.00 65.31 72 ASN A N 1
ATOM 570 C CA . ASN A 1 72 ? 18.365 5.722 -26.347 1.00 65.31 72 ASN A CA 1
ATOM 571 C C . ASN A 1 72 ? 18.957 5.156 -27.645 1.00 65.31 72 ASN A C 1
ATOM 573 O O . ASN A 1 72 ? 19.742 5.839 -28.288 1.00 65.31 72 ASN A O 1
ATOM 577 N N . ILE A 1 73 ? 18.575 3.949 -28.074 1.00 69.56 73 ILE A N 1
ATOM 578 C CA . ILE A 1 73 ? 19.002 3.383 -29.367 1.00 69.56 73 ILE A CA 1
ATOM 579 C C . ILE A 1 73 ? 18.396 4.163 -30.540 1.00 69.56 73 ILE A C 1
ATOM 581 O O . ILE A 1 73 ? 19.051 4.347 -31.564 1.00 69.56 73 ILE A O 1
ATOM 585 N N . ALA A 1 74 ? 17.141 4.598 -30.419 1.00 69.00 74 ALA A N 1
ATOM 586 C CA . ALA A 1 74 ? 16.443 5.310 -31.483 1.00 69.00 74 ALA A CA 1
ATOM 587 C C . ALA A 1 74 ? 16.922 6.763 -31.652 1.00 69.00 74 ALA A C 1
ATOM 589 O O . ALA A 1 74 ? 16.888 7.283 -32.767 1.00 69.00 74 ALA A O 1
ATOM 590 N N . ASN A 1 75 ? 17.359 7.402 -30.561 1.00 61.91 75 ASN A N 1
ATOM 591 C CA . ASN A 1 75 ? 17.718 8.820 -30.510 1.00 61.91 75 ASN A CA 1
ATOM 592 C C . ASN A 1 75 ? 19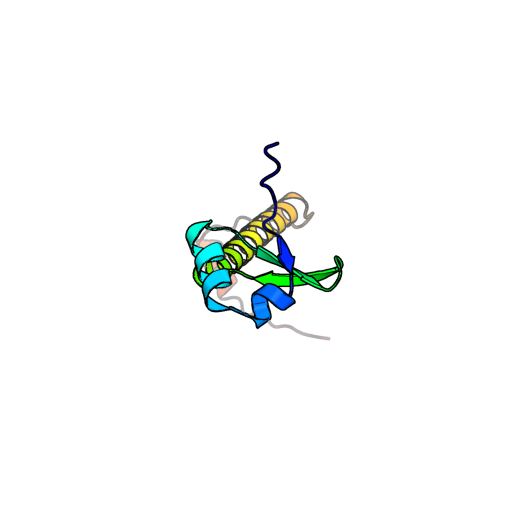.215 9.082 -30.283 1.00 61.91 75 ASN A C 1
ATOM 594 O O . ASN A 1 75 ? 19.610 10.246 -30.190 1.00 61.91 75 ASN A O 1
ATOM 598 N N . SER A 1 76 ? 20.061 8.053 -30.181 1.00 54.78 76 SER A N 1
ATOM 599 C CA . SER A 1 76 ? 21.506 8.262 -30.155 1.00 54.78 76 SER A CA 1
ATOM 600 C C . SER A 1 76 ? 22.041 8.533 -31.564 1.00 54.78 76 SER A C 1
ATOM 602 O O . SER A 1 76 ? 21.718 7.849 -32.533 1.00 54.78 76 SER A O 1
ATOM 604 N N . ASP A 1 77 ? 22.947 9.508 -31.668 1.00 56.09 77 ASP A N 1
ATOM 605 C CA . ASP A 1 77 ? 23.860 9.655 -32.815 1.00 56.09 77 ASP A CA 1
ATOM 606 C C . ASP A 1 77 ? 24.960 8.563 -32.804 1.00 56.09 77 ASP A C 1
ATOM 608 O O . ASP A 1 77 ? 25.909 8.592 -33.599 1.00 56.09 77 ASP A O 1
ATOM 612 N N . G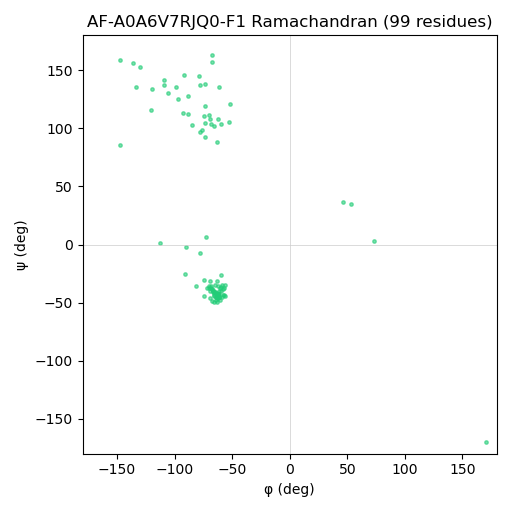LU A 1 78 ? 24.872 7.596 -31.882 1.00 55.78 78 GLU A N 1
ATOM 613 C CA . GLU A 1 78 ? 25.807 6.487 -31.784 1.00 55.78 78 GLU A CA 1
ATOM 614 C C . GLU A 1 78 ? 25.543 5.504 -32.921 1.00 55.78 78 GLU A C 1
ATOM 616 O O . GLU A 1 78 ? 24.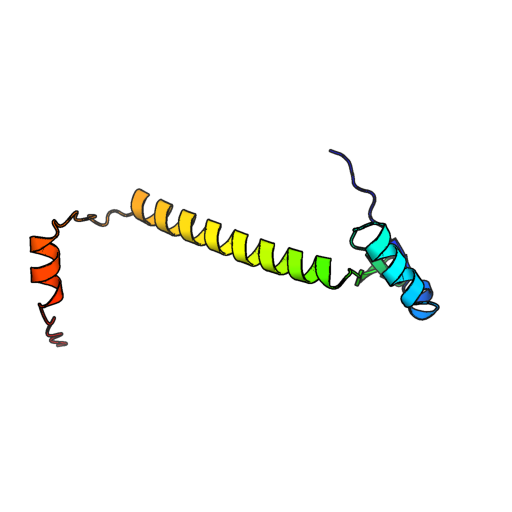474 4.911 -33.063 1.00 55.78 78 GLU A O 1
ATOM 621 N N . LYS A 1 79 ? 26.564 5.319 -33.760 1.00 51.38 79 LYS A N 1
ATOM 622 C CA . LYS A 1 79 ? 26.547 4.324 -34.829 1.00 51.38 79 LYS A CA 1
ATOM 623 C C . LYS A 1 79 ? 26.353 2.940 -34.213 1.00 51.38 79 LYS A C 1
ATOM 625 O O . LYS A 1 79 ? 27.296 2.349 -33.693 1.00 51.38 79 LYS A O 1
ATOM 630 N N . THR A 1 80 ? 25.149 2.398 -34.323 1.00 53.91 80 THR A N 1
ATOM 631 C CA . THR A 1 80 ? 24.898 0.983 -34.070 1.00 53.91 80 THR A CA 1
ATOM 632 C C . THR A 1 80 ? 25.536 0.177 -35.200 1.00 53.91 80 THR A C 1
ATOM 634 O O . THR A 1 80 ? 25.136 0.245 -36.362 1.00 53.91 80 THR A O 1
ATOM 637 N N . PHE A 1 81 ? 26.592 -0.569 -34.878 1.00 57.00 81 PHE A N 1
ATOM 638 C CA . PHE A 1 81 ? 27.235 -1.477 -35.820 1.00 57.00 81 PHE A CA 1
ATOM 639 C C . PHE A 1 81 ? 26.614 -2.862 -35.665 1.00 57.00 81 PHE A C 1
ATOM 641 O O . PHE A 1 81 ? 26.780 -3.519 -34.641 1.00 57.00 81 PHE A O 1
ATOM 648 N N . SER A 1 82 ? 25.902 -3.321 -36.692 1.00 62.88 82 SER A N 1
ATOM 649 C CA . SER A 1 82 ? 25.575 -4.741 -36.807 1.00 62.88 82 SER A CA 1
ATOM 650 C C . SER A 1 82 ? 26.845 -5.475 -37.228 1.00 62.88 82 SER A C 1
ATOM 652 O O . SER A 1 82 ? 27.324 -5.282 -38.345 1.00 62.88 82 SER A O 1
ATOM 654 N N . VAL A 1 83 ? 27.414 -6.272 -36.329 1.00 63.31 83 VAL A N 1
ATOM 655 C CA . VAL A 1 83 ? 28.540 -7.157 -36.643 1.00 63.31 83 VAL A CA 1
ATOM 656 C C . VAL A 1 83 ? 28.012 -8.566 -36.874 1.00 63.31 83 VAL A C 1
ATOM 658 O O . VAL A 1 83 ? 27.149 -9.044 -36.138 1.00 63.31 83 VAL A O 1
ATOM 661 N N . ASP A 1 84 ? 28.497 -9.222 -37.925 1.00 72.44 84 ASP A N 1
ATOM 662 C CA . ASP A 1 84 ? 28.230 -10.643 -38.114 1.00 72.44 84 ASP A CA 1
ATOM 663 C C . ASP A 1 84 ? 28.938 -11.478 -37.031 1.00 72.44 84 ASP A C 1
ATOM 665 O O . ASP A 1 84 ? 29.820 -10.999 -36.312 1.00 72.44 84 ASP A O 1
ATOM 669 N N . HIS A 1 85 ? 28.512 -12.733 -36.879 1.00 67.06 85 HIS A N 1
ATOM 670 C CA . HIS A 1 85 ? 29.022 -13.624 -35.835 1.00 67.06 85 HIS A CA 1
ATOM 671 C C . HIS A 1 85 ? 30.549 -13.807 -35.914 1.00 67.06 85 HIS A C 1
ATOM 673 O O . HIS A 1 85 ? 31.225 -13.814 -34.886 1.00 67.06 85 HIS A O 1
ATOM 679 N N . ASP A 1 86 ? 31.099 -13.867 -37.129 1.00 72.19 86 ASP A N 1
ATOM 680 C CA . ASP A 1 86 ? 32.533 -14.048 -37.361 1.00 72.19 86 ASP A CA 1
ATOM 681 C C . ASP A 1 86 ? 33.338 -12.797 -36.967 1.00 72.19 86 ASP A C 1
ATOM 683 O O . ASP A 1 86 ? 34.456 -12.895 -36.455 1.00 72.19 86 ASP A O 1
ATOM 687 N N . ALA A 1 87 ? 32.781 -11.605 -37.185 1.00 71.50 87 ALA A N 1
ATOM 688 C CA . ALA A 1 87 ? 33.350 -10.338 -36.747 1.00 71.50 87 ALA A CA 1
ATOM 689 C C . ALA A 1 87 ? 33.249 -10.161 -35.225 1.00 71.50 87 ALA A C 1
ATOM 691 O O . ALA A 1 87 ? 34.194 -9.664 -34.614 1.00 71.50 87 ALA A O 1
ATOM 692 N N . PHE A 1 88 ? 32.158 -10.611 -34.602 1.00 71.94 88 PHE A N 1
ATOM 693 C CA . PHE A 1 88 ? 31.995 -10.570 -33.148 1.00 71.94 88 PHE A CA 1
ATOM 694 C C . PHE A 1 88 ? 33.031 -11.443 -32.427 1.00 71.94 88 PHE A C 1
ATOM 696 O O . PHE A 1 88 ? 33.719 -10.948 -31.535 1.00 71.94 88 PHE A O 1
ATOM 703 N N . GLU A 1 89 ? 33.212 -12.702 -32.846 1.00 74.00 89 GLU A N 1
ATOM 704 C CA . GLU A 1 89 ? 34.207 -13.594 -32.225 1.00 74.00 89 GLU A CA 1
ATOM 705 C C . GLU A 1 89 ? 35.643 -13.068 -32.404 1.00 74.00 89 GLU A C 1
ATOM 707 O O . GLU A 1 89 ? 36.466 -13.206 -31.505 1.00 74.00 89 GLU A O 1
ATOM 712 N N . ARG A 1 90 ? 35.943 -12.367 -33.508 1.00 69.56 90 ARG A N 1
ATOM 713 C CA . ARG A 1 90 ? 37.249 -11.703 -33.692 1.00 69.56 90 ARG A CA 1
ATOM 714 C C . ARG A 1 90 ? 37.481 -10.522 -32.751 1.00 69.56 90 ARG A C 1
ATOM 716 O O . ARG A 1 90 ? 38.622 -10.279 -32.369 1.00 69.56 90 ARG A O 1
ATOM 723 N N . ILE A 1 91 ? 36.439 -9.753 -32.434 1.00 70.81 91 ILE A N 1
ATOM 724 C CA . ILE A 1 91 ? 36.552 -8.552 -31.591 1.00 70.81 91 ILE A CA 1
ATOM 725 C C . ILE A 1 91 ? 36.565 -8.927 -30.106 1.00 70.81 91 ILE A C 1
ATOM 727 O O . ILE A 1 91 ? 37.291 -8.319 -29.328 1.00 70.81 91 ILE A O 1
ATOM 731 N N . LYS A 1 92 ? 35.812 -9.959 -29.724 1.00 68.19 92 LYS A N 1
ATOM 732 C CA . LYS A 1 92 ? 35.723 -10.483 -28.355 1.00 68.19 92 LYS A CA 1
ATOM 733 C C . LYS A 1 92 ? 37.076 -10.889 -27.760 1.00 68.19 92 LYS A C 1
ATOM 735 O O . LYS A 1 92 ? 37.293 -10.690 -26.569 1.00 68.19 92 LYS A O 1
ATOM 740 N N . ASP A 1 93 ? 37.980 -11.410 -28.586 1.00 65.50 93 ASP A N 1
ATOM 741 C CA . ASP A 1 93 ? 39.320 -11.843 -28.165 1.00 65.50 93 ASP A CA 1
ATOM 742 C C . ASP A 1 93 ? 40.380 -10.728 -28.259 1.00 65.50 93 ASP A C 1
ATOM 744 O O . ASP A 1 93 ? 41.543 -10.928 -27.894 1.00 65.50 93 ASP A O 1
ATOM 748 N N . MET A 1 94 ? 40.007 -9.534 -28.731 1.00 62.50 94 MET A N 1
ATOM 749 C CA . MET A 1 94 ? 40.900 -8.381 -28.771 1.00 62.50 94 MET A CA 1
ATOM 750 C C . MET A 1 94 ? 40.992 -7.782 -27.363 1.00 62.50 94 MET A C 1
ATOM 752 O O . MET A 1 94 ? 40.133 -7.011 -26.941 1.00 62.50 94 MET A O 1
ATOM 756 N N . GLN A 1 95 ? 42.036 -8.145 -26.611 1.00 56.69 95 GLN A N 1
ATOM 757 C CA . GLN A 1 95 ? 42.354 -7.452 -25.363 1.00 56.69 95 GLN A CA 1
ATOM 758 C C . GLN A 1 95 ? 42.692 -5.994 -25.683 1.00 56.69 95 GLN A C 1
ATOM 760 O O . GLN A 1 95 ? 43.735 -5.701 -26.269 1.00 56.69 95 GLN A O 1
ATOM 765 N N . LEU A 1 96 ? 41.786 -5.085 -25.323 1.00 56.78 96 LEU A N 1
ATOM 766 C CA . LEU A 1 96 ? 42.036 -3.652 -25.359 1.00 56.78 96 LEU A CA 1
ATOM 767 C C . LEU A 1 96 ? 43.113 -3.347 -24.314 1.00 56.78 96 LEU A C 1
ATOM 769 O O . LEU A 1 96 ? 42.845 -3.332 -23.115 1.00 56.78 96 LEU A O 1
ATOM 773 N N . TYR A 1 97 ? 44.350 -3.158 -24.770 1.00 47.78 97 TYR A N 1
ATOM 774 C CA . TYR A 1 97 ? 45.381 -2.536 -23.953 1.00 47.78 97 TYR A CA 1
ATOM 775 C C . TYR A 1 97 ? 44.992 -1.066 -23.777 1.00 47.78 97 TYR A C 1
ATOM 777 O O . TYR A 1 97 ? 45.097 -0.274 -24.712 1.00 47.78 97 TYR A O 1
ATOM 785 N N . GLU A 1 98 ? 44.481 -0.724 -22.596 1.00 48.03 98 GLU A N 1
ATOM 786 C CA . GLU A 1 98 ? 44.308 0.666 -22.187 1.00 48.03 98 GLU A CA 1
ATOM 787 C C . GLU A 1 98 ? 45.685 1.256 -21.847 1.00 48.03 98 GLU A C 1
ATOM 789 O O . GLU A 1 98 ? 46.161 1.140 -20.718 1.00 48.03 98 GLU A O 1
ATOM 794 N N . ASP A 1 99 ? 46.338 1.877 -22.831 1.00 47.22 99 ASP A N 1
ATOM 795 C CA . ASP A 1 99 ? 47.416 2.830 -22.558 1.00 47.22 99 ASP A CA 1
ATOM 796 C C . ASP A 1 99 ? 46.773 4.148 -22.097 1.00 47.22 99 ASP A C 1
ATOM 798 O O . ASP A 1 99 ? 46.277 4.941 -22.901 1.00 47.22 99 ASP A O 1
ATOM 802 N N . TRP A 1 100 ? 46.738 4.346 -20.778 1.00 52.56 100 TRP A N 1
ATOM 803 C CA . TRP A 1 100 ? 46.445 5.634 -20.149 1.00 52.56 100 TRP A CA 1
ATOM 804 C C . TRP A 1 100 ? 47.745 6.450 -20.067 1.00 52.56 100 TRP A C 1
ATOM 806 O O . TRP A 1 100 ? 48.574 6.175 -19.197 1.00 52.56 100 TRP A O 1
ATOM 816 N N . ASP A 1 101 ? 47.905 7.436 -20.956 1.00 42.97 101 ASP A N 1
ATOM 817 C CA . ASP A 1 101 ? 48.856 8.557 -20.806 1.00 42.97 101 ASP A CA 1
ATOM 818 C C . ASP A 1 101 ? 48.164 9.771 -20.157 1.00 42.97 101 ASP A C 1
ATOM 820 O O . ASP A 1 101 ? 47.043 10.129 -20.597 1.00 42.97 101 ASP A O 1
#

Organism: NCBI:txid2759181

InterPro domains:
  IPR036165 YefM-like superfamily [SSF143120] (9-60)

pLDDT: mean 77.96, std 15.28, range [34.31, 94.88]

Nearest PDB structures (foldseek):
  2a6q-assembly3_D  TM=8.418E-01  e=3.027E-02  Escherichia coli
  2a6q-assembly1_A  TM=5.610E-01  e=2.198E-03  Escherichia coli
  3g5o-assembly1_D  TM=6.233E-01  e=5.184E-02  Mycobacterium tuberculosis H37Rv
  3d55-assembly1_B  TM=5.901E-01  e=5.545E-02  Mycobacterium tuberculosis
  7v5y-assembly1_D  TM=5.944E-01  e=7.761E-02  Staphylococcus aureus subsp. aureus NCTC 8325

Radius of gyration: 26.35 Å; Cα contacts (8 Å, |Δi|>4): 67; chains: 1; bounding box: 65×28×57 Å

Solvent-accessible surface area (backbone atoms only — not comparable to full-atom values): 6198 Å² total; per-residue (Å²): 132,85,78,74,78,79,47,74,43,49,49,65,55,44,70,73,42,50,64,65,50,51,52,47,19,54,74,66,72,38,65,31,38,29,22,50,98,86,40,84,71,46,78,44,62,42,69,69,57,53,53,50,53,50,55,52,50,53,55,50,49,54,52,49,50,54,50,50,54,52,49,50,66,73,70,44,92,66,83,80,75,90,66,54,71,74,55,45,61,59,53,74,73,54,80,79,79,80,83,83,129

Sequence (101 aa):
MNSSRSINIDIKDLKQDPNKVFETAEKEKRVIHVLDENESAGVLMSKAQYEFALDEIESLYDVIDELTVSDNIANSDEKTFSVDHDAFERIKDMQLYEDWD

Mean predicted aligned error: 14.39 Å

Foldseek 3Di:
DPPPDAAEDEVVVCVVDVPVVAVVQVVVVHKHFYDYVNHGPDIDHDPVVVVVVVVVVVVVVVVVVVVVVVVCVVPDPDDDDDDDPVRVVVVVPPPPPPPDD

Secondary structure (DSSP, 8-state):
------EEEEHHHHHH-HHHHHHHHHHTTS-EEEEETTEEEEEE--HHHHHHHHHHHHHHHHHHHHHHHHHHHHH--S------HHHHHHHHT--------